Protein AF-A0A6N8RA89-F1 (afdb_monomer_lite)

Secondary structure (DSSP, 8-state):
--TT--TTTPPPPPPPTTTGGG-------HHHHHHHHHHHHHHHHHHHHHHHHHHHHHHSHHHHHHHHHHHHHHHHHHHHHHHHHHHHHHHH-HHHHHHHHHHHS-HHHHHHHHHHHHHHHTT-

pLDDT: mean 83.39, std 13.39, range [48.69, 96.38]

Radius of gyration: 38.23 Å; chains: 1; bounding box: 82×31×87 Å

Sequence (124 aa):
MSEFAWSWNEPQPAIDPDDFANFSRLPKTGLQRAIRYYREADKKAQEEQEAKEEALFAQSDTGKKLMASLEEAGQREKLIKNIISKRQEIKQDPVARAFAKLKALPVYLRAPLSRRLSFLHKKQ

Organism: Escherichia coli (NCBI:txid562)

Foldseek 3Di:
DDPPDDPVRPDDPDDDPVCPVVPPDPPCPPVNVVVVVVVVVVVVVVVVVVVVVVVVLCVDPNVVVVVVVVVVVVVVVVVVVVVVVVVVVCVVDPVSVVVVVLVPDDPVSNVVVVVVVVVVVVVD

Structure (mmCIF, N/CA/C/O backbone):
data_AF-A0A6N8RA89-F1
#
_entry.id   AF-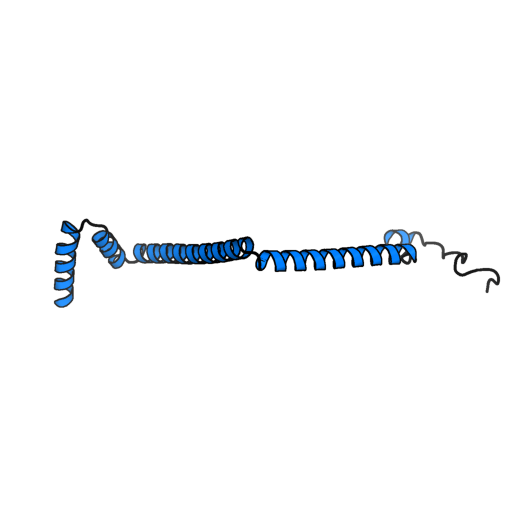A0A6N8RA89-F1
#
loop_
_atom_site.group_PDB
_atom_site.id
_atom_site.type_symbol
_atom_site.label_atom_id
_atom_site.label_alt_id
_atom_site.label_comp_id
_atom_site.label_asym_id
_atom_site.label_entity_id
_atom_site.label_seq_id
_atom_site.pdbx_PDB_ins_code
_atom_site.Cartn_x
_atom_site.Cartn_y
_atom_site.Cartn_z
_atom_site.occupancy
_atom_site.B_iso_or_equiv
_atom_site.auth_seq_id
_atom_site.auth_comp_id
_atom_site.auth_asym_id
_atom_site.auth_atom_id
_atom_site.pdbx_PDB_model_num
ATOM 1 N N . MET A 1 1 ? 54.368 18.108 -47.298 1.00 48.69 1 MET A N 1
ATOM 2 C CA . MET A 1 1 ? 53.031 17.482 -47.381 1.00 48.69 1 MET A CA 1
ATOM 3 C C . MET A 1 1 ? 53.228 16.137 -48.059 1.00 48.69 1 MET A C 1
ATOM 5 O O . MET A 1 1 ? 53.765 16.124 -49.154 1.00 48.69 1 MET A O 1
ATOM 9 N N . SER A 1 2 ? 52.960 15.027 -47.366 1.00 49.81 2 SER A N 1
ATOM 10 C CA . SER A 1 2 ? 53.238 13.671 -47.867 1.00 49.81 2 SER A CA 1
ATOM 11 C C . SER A 1 2 ? 52.167 13.252 -48.881 1.00 49.81 2 SER A C 1
ATOM 13 O O . SER A 1 2 ? 51.028 13.002 -48.499 1.00 49.81 2 SER A O 1
ATOM 15 N N . GLU A 1 3 ? 52.540 13.175 -50.160 1.00 61.25 3 GLU A N 1
ATOM 16 C CA . GLU A 1 3 ? 51.671 12.918 -51.328 1.00 61.25 3 GLU A CA 1
ATOM 17 C C . GLU A 1 3 ? 51.059 11.501 -51.409 1.00 61.25 3 GLU A C 1
ATOM 19 O O . GLU A 1 3 ? 50.350 11.197 -52.362 1.00 61.25 3 GLU A O 1
ATOM 24 N N . PHE A 1 4 ? 51.275 10.631 -50.414 1.00 58.34 4 PHE A N 1
ATOM 25 C CA . PHE A 1 4 ? 50.830 9.225 -50.448 1.00 58.34 4 PHE A CA 1
ATOM 26 C C . PHE A 1 4 ? 50.044 8.761 -49.211 1.00 58.34 4 PHE A C 1
ATOM 28 O O . PHE A 1 4 ? 49.843 7.562 -49.016 1.00 58.34 4 PHE A O 1
ATOM 35 N N . ALA A 1 5 ? 49.575 9.680 -48.364 1.00 58.59 5 ALA A N 1
ATOM 36 C CA . ALA A 1 5 ? 48.743 9.320 -47.217 1.00 58.59 5 ALA A CA 1
ATOM 37 C C . ALA A 1 5 ? 47.255 9.374 -47.599 1.00 58.59 5 ALA A C 1
ATOM 39 O O . ALA A 1 5 ? 46.696 10.439 -47.850 1.00 58.59 5 ALA A O 1
ATOM 40 N N . TRP A 1 6 ? 46.601 8.214 -47.656 1.00 62.28 6 TRP A N 1
ATOM 41 C CA . TRP A 1 6 ? 45.138 8.138 -47.675 1.00 62.28 6 TRP A CA 1
ATOM 42 C C . TRP A 1 6 ? 44.596 8.297 -46.255 1.00 62.28 6 TRP A C 1
ATOM 44 O O . TRP A 1 6 ? 45.264 7.913 -45.303 1.00 62.28 6 TRP A O 1
ATOM 54 N N . SER A 1 7 ? 43.373 8.811 -46.101 1.00 62.97 7 SER A N 1
ATOM 55 C CA . SER A 1 7 ? 42.771 9.111 -44.786 1.00 62.97 7 SER A CA 1
ATOM 56 C C . SER A 1 7 ? 42.688 7.916 -43.825 1.00 62.97 7 SER A C 1
ATOM 58 O O . SER A 1 7 ? 42.523 8.100 -42.623 1.00 62.97 7 SER A O 1
ATOM 60 N N . TRP A 1 8 ? 42.803 6.686 -44.334 1.00 64.19 8 TRP A N 1
ATOM 61 C CA . TRP A 1 8 ? 42.859 5.461 -43.533 1.00 64.19 8 TRP A CA 1
ATOM 62 C C . TRP A 1 8 ? 44.287 4.963 -43.240 1.00 64.19 8 TRP A C 1
ATOM 64 O O . TRP A 1 8 ? 44.442 4.090 -42.392 1.00 64.19 8 TRP A O 1
ATOM 74 N N . ASN A 1 9 ? 45.308 5.498 -43.919 1.00 70.38 9 ASN A N 1
ATOM 75 C CA . ASN A 1 9 ? 46.728 5.134 -43.795 1.00 70.38 9 ASN A CA 1
ATOM 76 C C . ASN A 1 9 ? 47.608 6.315 -43.335 1.00 70.38 9 ASN A C 1
ATOM 78 O O . ASN A 1 9 ? 48.833 6.270 -43.433 1.00 70.38 9 ASN A O 1
ATOM 82 N N . GLU A 1 10 ? 46.995 7.413 -42.896 1.00 73.12 10 GLU A N 1
ATOM 83 C CA . GLU A 1 10 ? 47.732 8.550 -42.360 1.00 73.12 10 GLU A CA 1
ATOM 84 C C . GLU A 1 10 ? 48.389 8.134 -41.032 1.00 73.12 10 GLU A C 1
ATOM 86 O O . GLU A 1 10 ? 47.693 7.610 -40.151 1.00 73.12 10 GLU A O 1
ATOM 91 N N . PRO A 1 11 ? 49.721 8.293 -40.883 1.00 66.50 11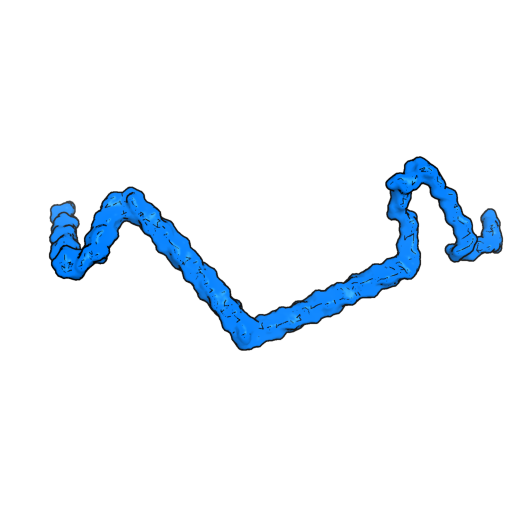 PRO A N 1
ATOM 92 C CA . PRO A 1 11 ? 50.412 7.891 -39.668 1.00 66.50 11 PRO A CA 1
ATOM 93 C C . PRO A 1 11 ? 49.834 8.668 -38.488 1.00 66.50 11 PRO A C 1
ATOM 95 O O . PRO A 1 11 ? 49.792 9.899 -38.498 1.00 66.50 11 PRO A O 1
ATOM 98 N N . GLN A 1 12 ? 49.360 7.942 -37.476 1.00 65.56 12 GLN A N 1
ATOM 99 C CA . GLN A 1 12 ? 48.824 8.583 -36.283 1.00 65.56 12 GLN A CA 1
ATOM 100 C C . GLN A 1 12 ? 49.947 9.296 -35.521 1.00 65.56 12 GLN A C 1
ATOM 102 O O . GLN A 1 12 ? 51.075 8.791 -35.493 1.00 65.56 12 GLN A O 1
ATOM 107 N N . PRO A 1 13 ? 49.659 10.458 -34.903 1.00 70.38 13 PRO A N 1
ATOM 108 C CA . PRO A 1 13 ? 50.629 11.124 -34.048 1.00 70.38 13 PRO A CA 1
ATOM 109 C C . PRO A 1 13 ? 51.063 10.169 -32.932 1.00 70.38 13 PRO A C 1
ATOM 111 O O . PRO A 1 13 ? 50.234 9.457 -32.358 1.00 70.38 13 PRO A O 1
ATOM 114 N N . ALA A 1 14 ? 52.369 10.133 -32.658 1.00 69.62 14 ALA A N 1
ATOM 115 C CA . ALA A 1 14 ? 52.916 9.341 -31.566 1.00 69.62 14 ALA A CA 1
ATOM 116 C C . ALA A 1 14 ? 52.257 9.767 -30.245 1.00 69.62 14 ALA A C 1
ATOM 118 O O . ALA A 1 14 ? 52.063 10.955 -29.998 1.00 69.62 14 ALA A O 1
ATOM 119 N N . ILE A 1 15 ? 51.869 8.788 -29.427 1.00 61.47 15 ILE A N 1
ATOM 120 C CA . ILE A 1 15 ? 51.265 9.046 -28.120 1.00 61.47 15 ILE A CA 1
ATOM 121 C C . ILE A 1 15 ? 52.378 9.495 -27.174 1.00 61.47 15 ILE A C 1
ATOM 123 O O . ILE A 1 15 ? 53.317 8.731 -26.942 1.00 61.47 15 ILE A O 1
ATOM 127 N N . ASP A 1 16 ? 52.260 10.702 -26.620 1.00 70.25 16 ASP A N 1
ATOM 128 C CA . ASP A 1 16 ? 53.178 11.171 -25.585 1.00 70.25 16 ASP A CA 1
ATOM 129 C C . ASP A 1 16 ? 53.003 10.332 -24.302 1.00 70.25 16 ASP A C 1
ATOM 131 O O . ASP A 1 16 ? 51.873 10.123 -23.843 1.00 70.25 16 ASP A O 1
ATOM 135 N N . PRO A 1 17 ? 54.097 9.819 -23.707 1.00 66.81 17 PRO A N 1
ATOM 136 C CA . PRO A 1 17 ? 54.027 8.916 -22.558 1.00 66.81 17 PRO A CA 1
ATOM 137 C C . PRO A 1 17 ? 53.457 9.583 -21.297 1.00 66.81 17 PRO A C 1
ATOM 139 O O . PRO A 1 17 ? 52.818 8.903 -20.494 1.00 66.81 17 PRO A O 1
ATOM 142 N N . ASP A 1 18 ? 53.615 10.901 -21.157 1.00 72.88 18 ASP A N 1
ATOM 143 C CA . ASP A 1 18 ? 53.063 11.685 -20.043 1.00 72.88 18 ASP A CA 1
ATOM 144 C C . ASP A 1 18 ? 51.535 11.853 -20.140 1.00 72.88 18 ASP A C 1
ATOM 146 O O . ASP A 1 18 ? 50.841 11.941 -19.125 1.00 72.88 18 ASP A O 1
ATOM 150 N N . ASP A 1 19 ? 50.989 11.809 -21.358 1.00 62.12 19 ASP A N 1
ATOM 151 C CA . ASP A 1 19 ? 49.553 11.902 -21.620 1.00 62.12 19 ASP A CA 1
ATOM 152 C C . ASP A 1 19 ? 48.857 10.535 -21.633 1.00 62.12 19 ASP A C 1
ATOM 154 O O . ASP A 1 19 ? 47.627 10.475 -21.666 1.00 62.12 19 ASP A O 1
ATOM 158 N N . PHE A 1 20 ? 49.600 9.424 -21.539 1.00 62.28 20 PHE A N 1
ATOM 159 C CA . PHE A 1 20 ? 49.058 8.058 -21.581 1.00 62.28 20 PHE A CA 1
ATOM 160 C C . PHE A 1 20 ? 48.012 7.799 -20.484 1.00 62.28 20 PHE A C 1
ATOM 162 O O . PHE A 1 20 ? 47.000 7.139 -20.722 1.00 62.28 20 PHE A O 1
ATOM 169 N N . ALA A 1 21 ? 48.208 8.373 -19.292 1.00 61.97 21 ALA A N 1
ATOM 170 C CA . ALA A 1 21 ? 47.263 8.267 -18.178 1.00 61.97 21 ALA A CA 1
ATOM 171 C C . ALA A 1 21 ? 45.949 9.039 -18.421 1.00 61.97 21 ALA A C 1
ATOM 173 O O . ALA A 1 21 ? 44.906 8.673 -17.881 1.00 61.97 21 ALA A O 1
ATOM 174 N N . ASN A 1 22 ? 45.990 10.078 -19.262 1.00 57.16 22 ASN A N 1
ATOM 175 C CA . ASN A 1 22 ? 44.856 10.937 -19.610 1.00 57.16 22 ASN A CA 1
ATOM 176 C C . ASN A 1 22 ? 44.315 10.671 -21.027 1.00 57.16 22 ASN A C 1
ATOM 178 O O . ASN A 1 22 ? 43.354 11.325 -21.454 1.00 57.16 22 ASN A O 1
ATOM 182 N N . PHE A 1 23 ? 44.891 9.700 -21.749 1.00 57.06 23 PHE A N 1
ATOM 183 C CA . PHE A 1 23 ? 44.597 9.383 -23.145 1.00 57.06 23 PHE A CA 1
ATOM 184 C C . PHE A 1 23 ? 43.228 8.707 -23.286 1.00 57.06 23 PHE A C 1
ATOM 186 O O . PHE A 1 23 ? 43.079 7.512 -23.520 1.00 57.06 23 PHE A O 1
ATOM 193 N N . SER A 1 24 ? 42.176 9.501 -23.135 1.00 57.59 24 SER A N 1
ATOM 194 C CA . SER A 1 24 ? 40.784 9.058 -23.194 1.00 57.59 24 SER A CA 1
ATOM 195 C C . SER A 1 24 ? 40.113 9.413 -24.517 1.00 57.59 24 SER A C 1
ATOM 197 O O . SER A 1 24 ? 38.895 9.543 -24.572 1.00 57.59 24 SER A O 1
ATOM 199 N N . ARG A 1 25 ? 40.861 9.609 -25.610 1.00 55.62 25 ARG A N 1
ATOM 200 C CA . ARG A 1 25 ? 40.260 9.955 -26.908 1.00 55.62 25 ARG A CA 1
ATOM 201 C C . ARG A 1 25 ? 41.007 9.346 -28.084 1.00 55.62 25 ARG A C 1
ATOM 203 O O . ARG A 1 25 ? 41.500 10.050 -28.955 1.00 55.62 25 ARG A O 1
ATOM 210 N N . LEU A 1 26 ? 40.936 8.022 -28.196 1.00 56.09 26 LEU A N 1
ATOM 211 C CA . LEU A 1 26 ? 40.798 7.461 -29.537 1.00 56.09 26 LEU A CA 1
ATOM 212 C C . LEU A 1 26 ? 39.452 7.961 -30.097 1.00 56.09 26 LEU A C 1
ATOM 214 O O . LEU A 1 26 ? 38.426 7.833 -29.415 1.00 56.09 26 LEU A O 1
ATOM 218 N N . PRO A 1 27 ? 39.403 8.566 -31.298 1.00 54.34 27 PRO A N 1
ATOM 219 C CA . PRO A 1 27 ? 38.130 8.889 -31.917 1.00 54.34 27 PRO A CA 1
ATOM 220 C C . PRO A 1 27 ? 37.360 7.577 -32.063 1.00 54.34 27 PRO A C 1
ATOM 222 O O . PRO A 1 27 ? 37.879 6.633 -32.652 1.00 54.34 27 PRO A O 1
ATOM 225 N N . LYS A 1 28 ? 36.138 7.504 -31.505 1.00 59.94 28 LYS A N 1
ATOM 226 C CA 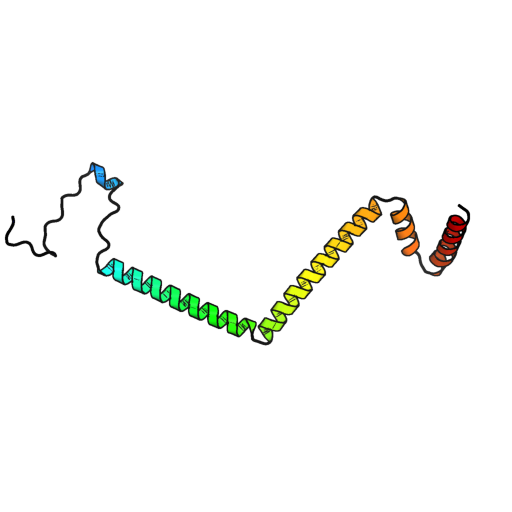. LYS A 1 28 ? 35.233 6.356 -31.690 1.00 59.94 28 LYS A CA 1
ATOM 227 C C . LYS A 1 28 ? 35.251 6.005 -33.168 1.00 59.94 28 LYS A C 1
ATOM 229 O O . LYS A 1 28 ? 34.734 6.795 -33.968 1.00 59.94 28 LYS A O 1
ATOM 234 N N . THR A 1 29 ? 35.882 4.883 -33.507 1.00 70.38 29 THR A N 1
ATOM 235 C CA . THR A 1 29 ? 35.971 4.391 -34.880 1.00 70.38 29 THR A CA 1
ATOM 236 C C . THR A 1 29 ? 34.558 4.372 -35.464 1.00 70.38 29 THR A C 1
ATOM 238 O O . THR A 1 29 ? 33.584 4.230 -34.714 1.00 70.38 29 THR A O 1
ATOM 241 N N . GLY A 1 30 ? 34.397 4.553 -36.780 1.00 76.12 30 GLY A N 1
ATOM 242 C CA . GLY A 1 30 ? 33.061 4.567 -37.404 1.00 76.12 30 GLY A CA 1
ATOM 243 C C . GLY A 1 30 ? 32.192 3.379 -36.954 1.00 76.12 30 GLY A C 1
ATOM 244 O O . GLY A 1 30 ? 31.013 3.544 -36.648 1.00 76.12 30 GLY A O 1
ATOM 245 N N . LEU A 1 31 ? 32.832 2.224 -36.751 1.00 79.88 31 LEU A N 1
ATOM 246 C CA . LEU A 1 31 ? 32.255 1.009 -36.183 1.00 79.88 31 LEU A CA 1
ATOM 247 C C . LEU A 1 31 ? 31.755 1.167 -34.733 1.00 79.88 31 LEU A C 1
ATOM 249 O O . LEU A 1 31 ? 30.624 0.796 -34.439 1.00 79.88 31 LEU A O 1
ATOM 253 N N . GLN A 1 32 ? 32.536 1.750 -33.819 1.00 76.62 32 GLN A N 1
ATOM 254 C CA . GLN A 1 32 ? 32.086 1.981 -32.438 1.00 76.62 32 GLN A CA 1
ATOM 255 C C . GLN A 1 32 ? 30.908 2.960 -32.358 1.00 76.62 32 GLN A C 1
ATOM 257 O O . GLN A 1 32 ? 30.029 2.803 -31.506 1.00 76.62 32 GLN A O 1
ATOM 262 N N . ARG A 1 33 ? 30.858 3.967 -33.242 1.00 78.69 33 ARG A N 1
ATOM 263 C CA . ARG A 1 33 ? 29.701 4.876 -33.330 1.00 78.69 33 ARG A CA 1
ATOM 264 C C . ARG A 1 33 ? 28.458 4.137 -33.814 1.00 78.69 33 ARG A C 1
ATOM 266 O O . ARG A 1 33 ? 27.402 4.320 -33.213 1.00 78.69 33 ARG A O 1
ATOM 273 N N . ALA A 1 34 ? 28.603 3.293 -34.835 1.00 85.19 34 ALA A N 1
ATOM 274 C CA . ALA A 1 34 ? 27.519 2.469 -35.353 1.00 85.19 34 ALA A CA 1
ATOM 275 C C . ALA A 1 34 ? 26.997 1.484 -34.293 1.00 85.19 34 ALA A C 1
ATOM 277 O O . ALA A 1 34 ? 25.801 1.459 -34.031 1.00 85.19 34 ALA A O 1
ATOM 278 N N . ILE A 1 35 ? 27.881 0.753 -33.602 1.00 86.75 35 ILE A N 1
ATOM 279 C CA . ILE A 1 35 ? 27.497 -0.182 -32.527 1.00 86.75 35 ILE A CA 1
ATOM 280 C C . ILE A 1 35 ? 26.718 0.535 -31.424 1.00 86.75 35 ILE A C 1
ATOM 282 O O . ILE A 1 35 ? 25.711 0.024 -30.937 1.00 86.75 35 ILE A O 1
ATOM 286 N N . ARG A 1 36 ? 27.163 1.730 -31.022 1.00 86.56 36 ARG A N 1
ATOM 287 C CA . ARG A 1 36 ? 26.443 2.525 -30.027 1.00 86.56 36 ARG A CA 1
ATOM 288 C C . ARG A 1 36 ? 25.057 2.932 -30.530 1.00 86.56 36 ARG A C 1
ATOM 290 O O . ARG A 1 36 ? 24.105 2.802 -29.775 1.00 86.56 36 ARG A O 1
ATOM 297 N N . TYR A 1 37 ? 24.949 3.394 -31.774 1.00 89.94 37 TYR A N 1
ATOM 298 C CA . TYR A 1 37 ? 23.670 3.795 -32.358 1.00 89.94 37 TYR A CA 1
ATOM 299 C C . TYR A 1 37 ? 22.662 2.640 -32.378 1.00 89.94 37 TYR A C 1
ATOM 301 O O . TYR A 1 37 ? 21.535 2.823 -31.934 1.00 89.94 37 TYR A O 1
ATOM 309 N N . TYR A 1 38 ? 23.080 1.442 -32.798 1.00 90.75 38 TYR A N 1
ATOM 310 C CA . TYR A 1 38 ? 22.208 0.264 -32.769 1.00 90.75 38 TYR A CA 1
ATOM 311 C C . TYR A 1 38 ? 21.773 -0.094 -31.348 1.00 90.75 38 TYR A C 1
ATOM 313 O O . TYR A 1 38 ? 20.591 -0.285 -31.105 1.00 90.75 38 TYR A O 1
ATOM 321 N N . ARG A 1 39 ? 22.693 -0.074 -30.375 1.00 91.94 39 ARG A N 1
ATOM 322 C CA . ARG A 1 39 ? 22.340 -0.319 -28.967 1.00 91.94 39 ARG A CA 1
ATOM 323 C C . ARG A 1 39 ? 21.363 0.714 -28.409 1.00 91.94 39 ARG A C 1
ATOM 325 O O . ARG A 1 39 ? 20.520 0.374 -27.590 1.00 91.94 39 ARG A O 1
ATOM 332 N N . GLU A 1 40 ? 21.505 1.978 -28.792 1.00 92.31 40 GLU A N 1
ATOM 333 C CA . GLU A 1 40 ? 20.580 3.042 -28.391 1.00 92.31 40 GLU A CA 1
ATOM 334 C C . GLU A 1 40 ? 19.211 2.882 -29.071 1.00 92.31 40 GLU A C 1
ATOM 336 O O . GLU A 1 40 ? 18.191 3.116 -28.429 1.00 92.31 40 GLU A O 1
ATOM 341 N N . ALA A 1 41 ? 19.175 2.453 -30.334 1.00 92.25 41 ALA A N 1
ATOM 342 C CA . ALA A 1 41 ? 17.939 2.165 -31.057 1.00 92.25 41 ALA A CA 1
ATOM 343 C C . ALA A 1 41 ? 17.198 0.951 -30.473 1.00 92.25 41 ALA A C 1
ATOM 345 O O . ALA A 1 41 ? 15.995 1.038 -30.243 1.00 92.25 41 ALA A O 1
ATOM 346 N N . ASP A 1 42 ? 17.913 -0.131 -30.158 1.00 92.94 42 ASP A N 1
ATOM 347 C CA . ASP A 1 42 ? 17.338 -1.333 -29.544 1.00 92.94 42 ASP A CA 1
ATOM 348 C C . ASP A 1 42 ? 16.747 -1.025 -28.167 1.00 92.94 42 ASP A C 1
ATOM 350 O O . ASP A 1 42 ? 15.634 -1.445 -27.864 1.00 92.94 42 ASP A O 1
ATOM 354 N N . LYS A 1 43 ? 17.453 -0.228 -27.354 1.00 94.81 43 LYS A N 1
ATOM 355 C CA . LYS A 1 43 ? 16.933 0.233 -26.059 1.00 94.81 43 LYS A CA 1
ATOM 356 C C . LYS A 1 43 ? 15.646 1.032 -26.210 1.00 94.81 43 LYS A C 1
ATOM 358 O O . LYS A 1 43 ? 14.680 0.750 -25.517 1.00 94.81 43 LYS A O 1
ATOM 363 N N . LYS A 1 44 ? 15.608 1.986 -27.143 1.00 92.44 44 LYS A N 1
ATOM 364 C CA . LYS A 1 44 ? 14.389 2.762 -27.406 1.00 92.44 44 LYS A CA 1
ATOM 365 C C . LYS A 1 44 ? 13.237 1.878 -27.874 1.00 92.44 44 LYS A C 1
ATOM 367 O O . LYS A 1 44 ? 12.110 2.068 -27.437 1.00 92.44 44 LYS A O 1
ATOM 372 N N . ALA A 1 45 ? 13.513 0.899 -28.733 1.00 92.69 45 ALA A N 1
ATOM 373 C CA . ALA A 1 45 ? 12.496 -0.038 -29.194 1.00 92.69 45 ALA A CA 1
ATOM 374 C C . ALA A 1 45 ? 11.950 -0.908 -28.048 1.00 92.69 45 ALA A C 1
ATOM 376 O O . ALA A 1 45 ? 10.750 -1.169 -28.014 1.00 92.69 45 ALA A O 1
ATOM 377 N N . GLN A 1 46 ? 12.805 -1.320 -27.106 1.00 92.88 46 GLN A N 1
ATOM 378 C CA . GLN A 1 46 ? 12.394 -2.035 -25.893 1.00 92.88 46 GLN A CA 1
ATOM 379 C C . GLN A 1 46 ? 11.538 -1.154 -24.981 1.00 92.88 46 GLN A C 1
ATOM 381 O O . GLN A 1 46 ? 10.435 -1.556 -24.632 1.00 92.88 46 GLN A O 1
ATOM 386 N N . GLU A 1 47 ? 11.978 0.069 -24.682 1.00 93.25 47 GLU A N 1
ATOM 387 C CA . GLU A 1 47 ? 11.217 1.026 -23.863 1.00 93.25 47 GLU A CA 1
ATOM 388 C C . GLU A 1 47 ? 9.827 1.310 -24.463 1.00 93.25 47 GLU A C 1
ATOM 390 O O . GLU A 1 47 ? 8.825 1.364 -23.752 1.00 93.25 47 GLU A O 1
ATOM 395 N N . GLU A 1 48 ? 9.728 1.444 -25.790 1.00 92.06 48 GLU A N 1
ATOM 396 C CA . GLU A 1 48 ? 8.443 1.616 -26.472 1.00 92.06 48 GLU A CA 1
ATOM 397 C C . GLU A 1 48 ? 7.546 0.371 -26.409 1.00 92.06 48 GLU A C 1
ATOM 399 O O . GLU A 1 48 ? 6.320 0.505 -26.411 1.00 92.06 48 GLU A O 1
ATOM 404 N N . GLN A 1 49 ? 8.123 -0.833 -26.415 1.00 92.19 49 GLN A N 1
ATOM 405 C CA . GLN A 1 49 ? 7.371 -2.081 -26.266 1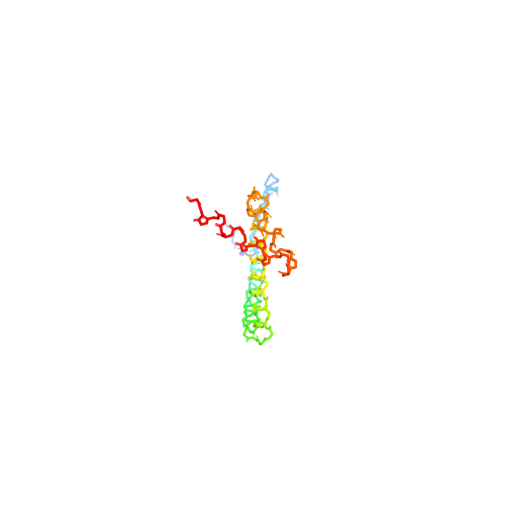.00 92.19 49 GLN A CA 1
ATOM 406 C C . GLN A 1 49 ? 6.866 -2.238 -24.834 1.00 92.19 49 GLN A C 1
ATOM 408 O O . GLN A 1 49 ? 5.672 -2.455 -24.647 1.00 92.19 49 GLN A O 1
ATOM 413 N N . GLU A 1 50 ? 7.730 -2.022 -23.845 1.00 92.31 50 GLU A N 1
ATOM 414 C CA . GLU A 1 50 ? 7.375 -2.043 -22.426 1.00 92.31 50 GLU A CA 1
ATOM 415 C C . GLU A 1 50 ? 6.259 -1.034 -22.128 1.00 92.31 50 GLU A C 1
ATOM 417 O O . GLU A 1 50 ? 5.238 -1.398 -21.553 1.00 92.31 50 GLU A O 1
ATOM 422 N N . ALA A 1 51 ? 6.360 0.201 -22.632 1.00 91.06 51 ALA A N 1
ATOM 423 C CA . ALA A 1 51 ? 5.310 1.207 -22.456 1.00 91.06 51 ALA A CA 1
ATOM 424 C C . ALA A 1 51 ? 3.961 0.786 -23.074 1.00 91.06 51 ALA A C 1
ATOM 426 O O . ALA A 1 51 ? 2.892 1.084 -22.532 1.00 91.06 51 ALA A O 1
ATOM 427 N N . LYS A 1 52 ? 3.981 0.082 -24.215 1.00 91.25 52 LYS A N 1
ATOM 428 C CA . LYS A 1 52 ? 2.761 -0.462 -24.836 1.00 91.25 52 LYS A CA 1
ATOM 429 C C . LYS A 1 52 ? 2.185 -1.603 -24.007 1.00 91.25 52 LYS A C 1
ATOM 431 O O . LYS A 1 52 ? 0.972 -1.652 -23.816 1.00 91.25 52 LYS A O 1
ATOM 436 N N . GLU A 1 53 ? 3.028 -2.498 -23.508 1.00 90.62 53 GLU A N 1
ATOM 437 C CA . GLU A 1 53 ? 2.618 -3.611 -22.651 1.00 90.62 53 GLU A CA 1
ATOM 438 C C . GLU A 1 53 ? 2.041 -3.121 -21.320 1.00 90.62 53 GLU A C 1
ATOM 440 O O . GLU A 1 53 ? 0.981 -3.589 -20.909 1.00 90.62 53 GLU A O 1
ATOM 445 N N . GLU A 1 54 ? 2.654 -2.116 -20.694 1.00 88.56 54 GLU A N 1
ATOM 446 C CA . GLU A 1 54 ? 2.137 -1.467 -19.487 1.00 88.56 54 GLU A CA 1
ATOM 447 C C . GLU A 1 54 ? 0.776 -0.812 -19.734 1.00 88.56 54 GLU A C 1
ATOM 449 O O . GLU A 1 54 ? -0.148 -0.977 -18.934 1.00 88.56 54 GLU A O 1
ATOM 454 N N . ALA A 1 55 ? 0.610 -0.112 -20.861 1.00 90.00 55 ALA A N 1
ATOM 455 C CA . ALA A 1 55 ? -0.668 0.489 -21.231 1.00 90.00 55 ALA A CA 1
ATOM 456 C C . ALA A 1 55 ? -1.756 -0.574 -21.468 1.00 90.00 55 ALA A C 1
ATOM 458 O O . ALA A 1 55 ? -2.891 -0.410 -21.011 1.00 90.00 55 ALA A O 1
ATOM 459 N N . LEU A 1 56 ? -1.419 -1.682 -22.137 1.00 91.06 56 LEU A N 1
ATOM 460 C CA . LEU A 1 56 ? -2.330 -2.811 -22.343 1.00 91.06 56 LEU A CA 1
ATOM 461 C C . LEU A 1 56 ? -2.687 -3.486 -21.015 1.00 91.06 56 LEU A C 1
ATOM 463 O O . LEU A 1 56 ? -3.856 -3.785 -20.764 1.00 91.06 56 LEU A O 1
ATOM 467 N N . PHE A 1 57 ? -1.708 -3.675 -20.131 1.00 91.06 57 PHE A N 1
ATOM 468 C CA . PHE A 1 57 ? -1.924 -4.240 -18.808 1.00 91.06 57 PHE A CA 1
ATOM 469 C C . PHE A 1 57 ? -2.815 -3.338 -17.954 1.00 91.06 57 PHE A C 1
ATOM 471 O O . PHE A 1 57 ? -3.785 -3.821 -17.378 1.00 91.06 57 PHE A O 1
ATOM 478 N N . ALA A 1 58 ? -2.570 -2.028 -17.928 1.00 88.31 58 ALA A N 1
ATOM 479 C CA . ALA A 1 58 ? -3.412 -1.071 -17.213 1.00 88.31 58 ALA A CA 1
ATOM 480 C C . ALA A 1 58 ? -4.865 -1.066 -17.724 1.00 88.31 58 ALA A C 1
ATOM 482 O O . ALA A 1 58 ? -5.799 -0.856 -16.950 1.00 88.31 58 ALA A O 1
ATOM 483 N N . GLN A 1 59 ? -5.073 -1.329 -19.018 1.00 90.44 59 GLN A N 1
ATOM 484 C CA . GLN A 1 59 ? -6.407 -1.448 -19.612 1.00 90.44 59 GLN A CA 1
ATOM 485 C C . GLN A 1 59 ? -7.062 -2.817 -19.385 1.00 90.44 59 GLN A C 1
ATOM 487 O O . GLN A 1 59 ? -8.297 -2.900 -19.415 1.00 90.44 59 GLN A O 1
ATOM 492 N N . SER A 1 60 ? -6.270 -3.863 -19.140 1.00 94.50 60 SER A N 1
ATOM 493 C CA . SER A 1 60 ? -6.756 -5.214 -18.863 1.00 94.50 60 SER A CA 1
ATOM 494 C C . SER A 1 60 ? -7.586 -5.275 -17.575 1.00 94.50 60 SER A C 1
ATOM 496 O O . SER A 1 60 ? -7.395 -4.496 -16.637 1.00 94.50 60 SER A O 1
ATOM 498 N N . ASP A 1 61 ? -8.505 -6.237 -17.500 1.00 93.38 61 ASP A N 1
ATOM 499 C CA . ASP A 1 61 ? -9.367 -6.404 -16.324 1.00 93.38 61 ASP A CA 1
ATOM 500 C C . ASP A 1 61 ? -8.573 -6.740 -15.056 1.00 93.38 61 ASP A C 1
ATOM 502 O O . ASP A 1 61 ? -8.953 -6.342 -13.954 1.00 93.38 61 ASP A O 1
ATOM 506 N N . THR A 1 62 ? -7.464 -7.469 -15.193 1.00 93.31 62 THR A N 1
ATOM 507 C CA . THR A 1 62 ? -6.571 -7.804 -14.078 1.00 93.31 62 THR A CA 1
ATOM 508 C C . THR A 1 62 ? -5.794 -6.580 -13.608 1.00 93.31 62 THR A C 1
ATOM 510 O O . THR A 1 62 ? -5.755 -6.329 -12.404 1.00 93.31 62 THR A O 1
ATOM 513 N N . GLY A 1 63 ? -5.251 -5.777 -14.528 1.00 91.44 63 GLY A N 1
ATOM 514 C CA . GLY A 1 63 ? -4.560 -4.532 -14.188 1.00 91.44 63 GLY A CA 1
ATOM 515 C C . GLY A 1 63 ? -5.480 -3.523 -13.503 1.00 91.44 63 GLY A C 1
ATOM 516 O O . GLY A 1 63 ? -5.125 -2.986 -12.455 1.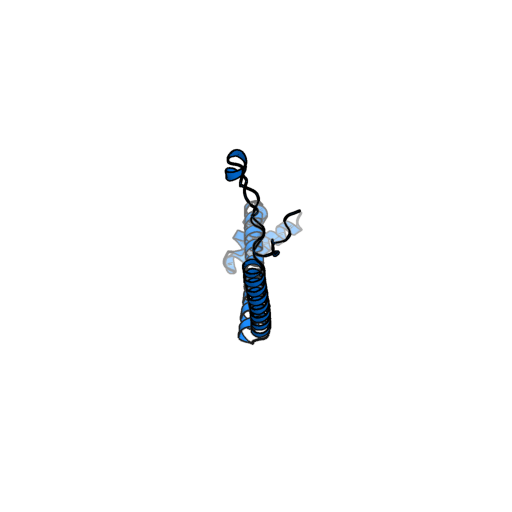00 91.44 63 GLY A O 1
ATOM 517 N N . LYS A 1 64 ? -6.713 -3.350 -13.996 1.00 93.00 64 LYS A N 1
ATOM 518 C CA . LYS A 1 64 ? -7.729 -2.506 -13.341 1.00 93.00 64 LYS A CA 1
ATOM 519 C C . LYS A 1 64 ? -8.056 -2.973 -11.924 1.00 93.00 64 LYS A C 1
ATOM 521 O O . LYS A 1 64 ? -8.114 -2.155 -11.009 1.00 93.00 64 LYS A O 1
ATOM 526 N N . LYS A 1 65 ? -8.243 -4.283 -11.720 1.00 95.38 65 LYS A N 1
ATOM 527 C CA . LYS A 1 65 ? -8.493 -4.858 -10.385 1.00 95.38 65 LYS A CA 1
ATOM 528 C C . LYS A 1 65 ? -7.317 -4.6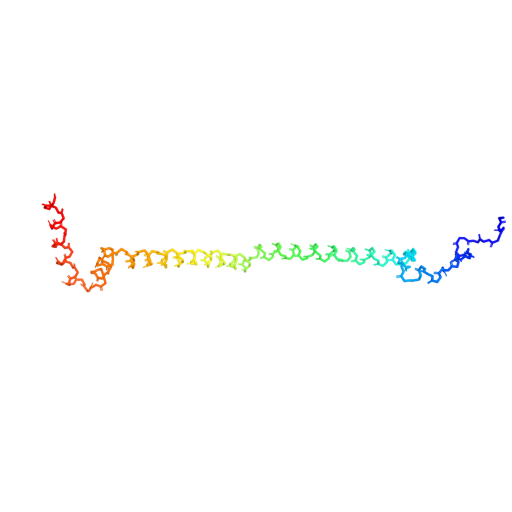37 -9.436 1.00 95.38 65 LYS A C 1
ATOM 530 O O . LYS A 1 65 ? -7.537 -4.320 -8.270 1.00 95.38 65 LYS A O 1
ATOM 535 N N . LEU A 1 66 ? -6.085 -4.782 -9.923 1.00 95.25 66 LEU A N 1
ATOM 536 C CA . LEU A 1 66 ? -4.883 -4.536 -9.126 1.00 95.25 66 LEU A CA 1
ATOM 537 C C . LEU A 1 66 ? -4.758 -3.064 -8.731 1.00 95.25 66 LEU A C 1
ATOM 539 O O . LEU A 1 66 ? -4.545 -2.781 -7.554 1.00 95.25 66 LEU A O 1
ATOM 543 N N . MET A 1 67 ? -4.963 -2.139 -9.671 1.00 92.88 67 MET A N 1
ATOM 544 C CA . MET A 1 67 ? -4.940 -0.700 -9.386 1.00 92.88 67 MET A CA 1
ATOM 545 C C . MET A 1 67 ? -6.016 -0.308 -8.367 1.00 92.88 67 MET A C 1
ATOM 547 O O . MET A 1 67 ? -5.704 0.340 -7.371 1.00 92.88 67 MET A O 1
ATOM 551 N N . ALA A 1 68 ? -7.253 -0.783 -8.541 1.00 94.50 68 ALA A N 1
ATOM 552 C CA . ALA A 1 68 ? -8.334 -0.540 -7.585 1.00 94.50 68 ALA A CA 1
ATOM 553 C C . ALA A 1 68 ? -8.012 -1.104 -6.189 1.00 94.50 68 ALA A C 1
ATOM 555 O O . ALA A 1 68 ? -8.203 -0.429 -5.178 1.00 94.50 68 ALA A O 1
ATOM 556 N N . SER A 1 69 ? -7.454 -2.318 -6.114 1.00 94.94 69 SER A N 1
ATOM 557 C CA . SER A 1 69 ? -7.021 -2.905 -4.842 1.00 94.94 69 SER A CA 1
ATOM 558 C C . SER A 1 69 ? -5.910 -2.092 -4.172 1.00 94.94 69 SER A C 1
ATOM 560 O O . SER A 1 69 ? -5.862 -2.026 -2.942 1.00 94.94 69 SER A O 1
ATOM 562 N N . LEU A 1 70 ? -5.005 -1.501 -4.953 1.00 95.62 70 LEU A N 1
ATOM 563 C CA . LEU A 1 70 ? -3.917 -0.668 -4.445 1.00 95.62 70 LEU A CA 1
ATOM 564 C C . LEU A 1 70 ? -4.469 0.647 -3.877 1.00 95.62 70 LEU A C 1
ATOM 566 O O . LEU A 1 70 ? -4.105 1.044 -2.769 1.00 95.62 70 LEU A O 1
ATOM 570 N N . GLU A 1 71 ? -5.415 1.277 -4.574 1.00 95.31 71 GLU A N 1
ATOM 571 C CA . GLU A 1 71 ? -6.125 2.457 -4.075 1.00 95.31 71 GLU A CA 1
ATOM 572 C C . GLU A 1 71 ? -6.886 2.163 -2.777 1.00 95.31 71 GLU A C 1
ATOM 574 O O . GLU A 1 71 ? -6.756 2.907 -1.800 1.00 95.31 71 GLU A O 1
ATOM 579 N N . GLU A 1 72 ? -7.632 1.056 -2.726 1.00 95.56 72 GLU A N 1
ATOM 580 C CA . GLU A 1 72 ? -8.329 0.618 -1.515 1.00 95.56 72 GLU A CA 1
ATOM 581 C C . GLU A 1 72 ? -7.363 0.387 -0.350 1.00 95.56 72 GLU A C 1
ATOM 583 O O . GLU A 1 72 ? -7.634 0.818 0.775 1.00 95.56 72 GLU A O 1
ATOM 588 N N . ALA A 1 73 ? -6.229 -0.272 -0.597 1.00 95.94 73 ALA A N 1
ATOM 589 C CA . ALA A 1 73 ? -5.204 -0.484 0.418 1.00 95.94 73 ALA A CA 1
ATOM 590 C C . ALA A 1 73 ? -4.662 0.856 0.942 1.00 95.94 73 ALA A C 1
ATOM 592 O O . ALA A 1 73 ? -4.628 1.073 2.156 1.00 95.94 73 ALA A O 1
ATOM 593 N N . GLY A 1 74 ? -4.357 1.802 0.049 1.00 94.88 74 GLY A N 1
ATOM 594 C CA . GLY A 1 74 ? -3.914 3.146 0.423 1.00 94.88 74 GLY A CA 1
ATOM 595 C C . GLY A 1 74 ? -4.956 3.918 1.244 1.00 94.88 74 GLY A C 1
ATOM 596 O O . GLY A 1 74 ? -4.613 4.615 2.204 1.00 94.88 74 GLY A O 1
ATOM 597 N N . GLN A 1 75 ? -6.246 3.777 0.929 1.00 95.06 75 GLN A N 1
ATOM 598 C CA . GLN A 1 75 ? -7.324 4.352 1.738 1.00 95.06 75 GLN A CA 1
ATOM 599 C C . GLN A 1 75 ? -7.401 3.699 3.123 1.00 95.06 75 GLN A C 1
ATOM 601 O O . GLN A 1 75 ? -7.482 4.406 4.132 1.00 95.06 75 GLN A O 1
ATOM 606 N N . ARG A 1 76 ? -7.321 2.366 3.199 1.00 94.56 76 ARG A N 1
ATOM 607 C CA . ARG A 1 76 ? -7.320 1.623 4.470 1.00 94.56 76 ARG A CA 1
ATOM 608 C C . ARG A 1 76 ? -6.155 2.045 5.360 1.00 94.56 76 ARG A C 1
ATOM 610 O O . ARG A 1 76 ? -6.362 2.288 6.546 1.00 94.56 76 ARG A O 1
ATOM 617 N N . GLU A 1 77 ? -4.962 2.217 4.804 1.00 96.31 77 GLU A N 1
ATOM 618 C CA . GLU A 1 77 ? -3.804 2.709 5.554 1.00 96.31 77 GLU A CA 1
ATOM 619 C C . GLU A 1 77 ? -4.023 4.111 6.129 1.00 96.31 77 GLU A C 1
ATOM 621 O O . GLU A 1 77 ? -3.720 4.354 7.300 1.00 96.31 77 GLU A O 1
ATOM 626 N N . LYS A 1 78 ? -4.587 5.037 5.341 1.00 95.94 78 LYS A N 1
ATOM 627 C CA . LYS A 1 78 ? -4.941 6.383 5.823 1.00 95.94 78 LYS A CA 1
ATOM 628 C C . LYS A 1 78 ? -5.943 6.311 6.975 1.00 95.94 78 LYS A C 1
ATOM 630 O O . LYS A 1 78 ? -5.764 6.985 7.989 1.00 95.94 78 LYS A O 1
ATOM 635 N N . LEU A 1 79 ? -6.968 5.465 6.858 1.00 95.88 79 LEU A N 1
ATOM 636 C CA . LEU A 1 79 ? -7.951 5.253 7.923 1.00 95.88 79 LEU A CA 1
ATOM 637 C C . LEU A 1 79 ? -7.301 4.688 9.190 1.00 95.88 79 LEU A C 1
ATOM 639 O O . LEU A 1 79 ? -7.574 5.181 10.283 1.00 95.88 79 LEU A O 1
ATOM 643 N N . ILE A 1 80 ? -6.409 3.705 9.060 1.00 96.19 80 ILE A N 1
ATOM 644 C CA . ILE A 1 80 ? -5.676 3.126 10.192 1.00 96.19 80 ILE A CA 1
ATOM 645 C C . ILE A 1 80 ? -4.825 4.195 10.882 1.00 96.19 80 ILE A C 1
ATOM 647 O O . ILE A 1 80 ? -4.903 4.331 12.103 1.00 96.19 80 ILE A O 1
ATOM 651 N N . LYS A 1 81 ? -4.071 4.999 10.122 1.00 96.38 81 LYS A N 1
ATOM 652 C CA . LYS A 1 81 ? -3.276 6.113 10.666 1.00 96.38 81 LYS A CA 1
ATOM 653 C C . LYS A 1 81 ? -4.154 7.103 11.436 1.00 96.38 81 LYS A C 1
ATOM 655 O O . LYS A 1 81 ? -3.829 7.430 12.575 1.00 96.38 81 LYS A O 1
ATOM 660 N N . ASN A 1 82 ? -5.306 7.479 10.879 1.00 95.44 82 ASN A N 1
ATOM 661 C CA . ASN A 1 82 ? -6.275 8.360 11.539 1.00 95.44 82 ASN A CA 1
ATOM 662 C C . ASN A 1 82 ? -6.877 7.746 12.815 1.00 95.44 82 ASN A C 1
ATOM 664 O O . ASN A 1 82 ? -7.154 8.447 13.785 1.00 95.44 82 ASN A O 1
ATOM 668 N N . ILE A 1 83 ? -7.116 6.433 12.837 1.00 94.19 83 ILE A N 1
ATOM 669 C CA . ILE A 1 83 ? -7.599 5.741 14.038 1.00 94.19 83 ILE A CA 1
ATOM 670 C C . ILE A 1 83 ? -6.508 5.726 15.112 1.00 94.19 83 ILE A C 1
ATOM 672 O O . ILE A 1 83 ? -6.805 5.937 16.288 1.00 94.19 83 ILE A O 1
ATOM 676 N N . ILE A 1 84 ? -5.254 5.477 14.731 1.00 93.94 84 ILE A N 1
ATOM 677 C CA . ILE A 1 84 ? -4.118 5.463 15.657 1.00 93.94 84 ILE A CA 1
ATOM 678 C C . ILE A 1 84 ? -3.899 6.855 16.255 1.00 93.94 84 ILE A C 1
ATOM 680 O O . ILE A 1 84 ? -3.783 6.951 17.478 1.00 93.94 84 ILE A O 1
ATOM 684 N N . SER A 1 85 ? -3.912 7.916 15.442 1.00 92.50 85 SER A N 1
ATOM 685 C CA . SER A 1 85 ? -3.760 9.292 15.931 1.00 92.50 85 SER A CA 1
ATOM 686 C C . SER A 1 85 ? -4.880 9.671 16.901 1.00 92.50 85 SER A C 1
ATOM 688 O O . SER A 1 85 ? -4.599 10.037 18.039 1.00 92.50 85 SER A O 1
ATOM 690 N N . LYS A 1 86 ? -6.149 9.430 16.542 1.00 88.69 86 LYS A N 1
ATOM 691 C CA . LYS A 1 86 ? -7.293 9.657 17.447 1.00 88.69 86 LYS A CA 1
ATOM 692 C C . LYS A 1 86 ? -7.174 8.873 18.751 1.00 88.69 86 LYS A C 1
ATOM 694 O O . LYS A 1 86 ? -7.515 9.369 19.820 1.00 88.69 86 LYS A O 1
ATOM 699 N N . ARG A 1 87 ? -6.685 7.630 18.702 1.00 85.75 87 ARG A N 1
ATOM 700 C CA . ARG A 1 87 ? -6.440 6.837 19.918 1.00 85.75 87 ARG A CA 1
ATOM 701 C C . ARG A 1 87 ? -5.337 7.441 20.785 1.00 85.75 87 ARG A C 1
ATOM 703 O O . ARG A 1 87 ? -5.416 7.311 22.003 1.00 85.75 87 ARG A O 1
ATOM 710 N N . GLN A 1 88 ? -4.314 8.053 20.194 1.00 87.56 88 GLN A N 1
ATOM 711 C CA . GLN A 1 88 ? -3.273 8.763 20.938 1.00 87.56 88 GLN A CA 1
ATOM 712 C C . GLN A 1 88 ? -3.820 10.048 21.570 1.00 87.56 88 GLN A C 1
ATOM 714 O O . GLN A 1 88 ? -3.596 10.255 22.759 1.00 87.56 88 GLN A O 1
ATOM 719 N N . GLU A 1 89 ? -4.618 10.832 20.844 1.00 86.12 89 GLU A N 1
ATOM 720 C CA . GLU A 1 89 ? -5.311 12.017 21.376 1.00 86.12 89 GLU A CA 1
ATOM 721 C C . GLU A 1 89 ? -6.210 11.652 22.570 1.00 86.12 89 GLU A C 1
ATOM 723 O O . GLU A 1 89 ? -6.093 12.230 23.649 1.00 86.12 89 GLU A O 1
ATOM 728 N N . ILE A 1 90 ? -7.030 10.602 22.433 1.00 84.31 90 ILE A N 1
ATOM 729 C CA . ILE A 1 90 ? -7.890 10.092 23.517 1.00 84.31 90 ILE A CA 1
ATOM 730 C C . ILE A 1 90 ? -7.070 9.619 24.727 1.00 84.31 90 ILE A C 1
ATOM 732 O O . ILE A 1 90 ? -7.558 9.665 25.852 1.00 84.31 90 ILE A O 1
ATOM 736 N N . LYS A 1 91 ? -5.841 9.121 24.535 1.00 80.06 91 LYS A N 1
ATOM 737 C CA . LYS A 1 91 ? -4.973 8.743 25.664 1.00 80.06 91 LYS A CA 1
ATOM 738 C C . LYS A 1 91 ? -4.479 9.963 26.440 1.00 80.06 91 LYS A C 1
ATOM 740 O O . LYS A 1 91 ? -4.266 9.826 27.645 1.00 80.06 91 LYS A O 1
ATOM 745 N N . GLN A 1 92 ? -4.271 11.088 25.759 1.00 82.38 92 GLN A N 1
ATOM 746 C CA . GLN A 1 92 ? -3.769 12.326 26.352 1.00 82.38 92 GLN A CA 1
ATOM 747 C C . GLN A 1 92 ? -4.874 13.102 27.076 1.00 82.38 92 GLN A C 1
ATOM 749 O O . GLN A 1 92 ? -4.627 13.605 28.168 1.00 82.38 92 GLN A O 1
ATOM 754 N N . ASP A 1 93 ? -6.095 13.142 26.532 1.00 87.75 93 ASP A N 1
ATOM 755 C CA . ASP A 1 93 ? -7.228 13.796 27.194 1.00 87.75 93 ASP A CA 1
ATOM 756 C C . ASP A 1 93 ? -7.864 12.885 28.273 1.00 87.75 93 ASP A C 1
ATOM 758 O O . ASP A 1 93 ? -8.444 11.836 27.955 1.00 87.75 93 ASP A O 1
ATOM 762 N N . PRO A 1 94 ? -7.808 13.264 29.567 1.00 86.62 94 PRO A N 1
ATOM 763 C CA . PRO A 1 94 ? -8.384 12.471 30.649 1.00 86.62 94 PRO A CA 1
ATOM 764 C C . PRO A 1 94 ? -9.905 12.292 30.526 1.00 86.62 94 PRO A C 1
ATOM 766 O O . PRO A 1 94 ? -10.424 11.231 30.896 1.00 86.62 94 PRO A O 1
ATOM 769 N N . VAL A 1 95 ? -10.623 13.284 29.988 1.00 86.69 95 VAL A N 1
ATOM 770 C CA . VAL A 1 95 ? -12.083 13.246 29.835 1.00 86.69 95 VAL A CA 1
ATOM 771 C C . VAL A 1 95 ? -12.460 12.313 28.689 1.00 86.69 95 VAL A C 1
ATOM 773 O O . VAL A 1 95 ? -13.233 11.370 28.898 1.00 86.69 95 VAL A O 1
ATOM 776 N N . ALA A 1 96 ? -11.862 12.487 27.505 1.00 85.62 96 ALA A N 1
ATOM 777 C CA . ALA A 1 96 ? -12.070 11.577 26.378 1.00 85.62 96 ALA A CA 1
ATOM 778 C C . ALA A 1 96 ? -11.730 10.123 26.741 1.00 85.62 96 ALA A C 1
ATOM 780 O O . ALA A 1 96 ? -12.464 9.199 26.373 1.00 85.62 96 ALA A O 1
ATOM 781 N N . ARG A 1 97 ? -10.674 9.899 27.533 1.00 87.44 97 ARG A N 1
ATOM 782 C CA . ARG A 1 97 ? -10.306 8.568 28.037 1.00 87.44 97 ARG A CA 1
ATOM 783 C C . ARG A 1 97 ? -11.391 7.948 28.917 1.00 87.44 97 ARG A C 1
ATOM 785 O O . ARG A 1 97 ? -11.670 6.751 28.793 1.00 87.44 97 ARG A O 1
ATOM 792 N N . ALA A 1 98 ? -12.003 8.728 29.808 1.00 89.00 98 ALA A N 1
ATOM 793 C CA . ALA A 1 98 ? -13.098 8.264 30.659 1.00 89.00 98 ALA A CA 1
ATOM 794 C C . ALA A 1 98 ? -14.351 7.922 29.833 1.00 89.00 98 ALA A C 1
ATOM 796 O O . ALA A 1 98 ? -14.957 6.866 30.036 1.00 89.00 98 ALA A O 1
ATOM 797 N N . PHE A 1 99 ? -14.689 8.749 28.839 1.00 87.81 99 PHE A N 1
ATOM 798 C CA . PHE A 1 99 ? -15.788 8.467 27.913 1.00 87.81 99 PHE A CA 1
ATOM 799 C C . PHE A 1 99 ? -15.529 7.232 27.045 1.00 87.81 99 PHE A C 1
ATOM 801 O O . PHE A 1 99 ? -16.441 6.428 26.851 1.00 87.81 99 PHE A O 1
ATOM 808 N N . ALA A 1 100 ? -14.300 7.021 26.569 1.00 89.69 100 ALA A N 1
ATOM 809 C CA . ALA A 1 100 ? -13.935 5.818 25.825 1.00 89.69 100 ALA A CA 1
ATOM 810 C C . ALA A 1 100 ? -14.127 4.545 26.671 1.00 89.69 100 ALA A C 1
ATOM 812 O O . ALA A 1 100 ? -14.720 3.575 26.197 1.00 89.69 100 ALA A O 1
ATOM 813 N N . LYS A 1 101 ? -13.718 4.571 27.949 1.00 90.50 101 LYS A N 1
ATOM 814 C CA . LYS A 1 101 ? -13.970 3.472 28.901 1.00 90.50 101 LYS A CA 1
ATOM 815 C C . LYS A 1 101 ? -15.463 3.228 29.115 1.00 90.50 101 LYS A C 1
ATOM 817 O O . LYS A 1 101 ? -15.901 2.085 29.055 1.00 90.50 101 LYS A O 1
ATOM 822 N N . LEU A 1 102 ? -16.254 4.287 29.303 1.00 91.69 102 LEU A N 1
ATOM 823 C CA . LEU A 1 102 ? -17.711 4.184 29.427 1.00 91.69 102 LEU A CA 1
ATOM 824 C C . LEU A 1 102 ? -18.338 3.539 28.182 1.00 91.69 102 LEU A C 1
ATOM 826 O O . LEU A 1 102 ? -19.234 2.706 28.299 1.00 91.69 102 LEU A O 1
ATOM 830 N N . LYS A 1 103 ? -17.882 3.915 26.981 1.00 90.00 103 LYS A N 1
ATOM 831 C CA . LYS A 1 103 ? -18.410 3.384 25.717 1.00 90.00 103 LYS A CA 1
ATOM 832 C C . LYS A 1 103 ? -18.073 1.910 25.492 1.00 90.00 103 LYS A C 1
ATOM 834 O O . LYS A 1 103 ? -18.864 1.246 24.823 1.00 90.00 103 LYS A O 1
ATOM 839 N N . ALA A 1 104 ? -16.967 1.431 26.065 1.00 93.69 104 ALA A N 1
ATOM 840 C CA . ALA A 1 104 ? -16.547 0.031 26.044 1.00 93.69 104 ALA A CA 1
ATOM 841 C C . ALA A 1 104 ? -17.348 -0.871 27.003 1.00 93.69 104 ALA A C 1
ATOM 843 O O . ALA A 1 104 ? -17.295 -2.091 26.870 1.00 93.69 104 ALA A O 1
ATOM 844 N N . LEU A 1 105 ? -18.090 -0.297 27.959 1.00 95.56 105 LEU A N 1
ATOM 845 C CA . LEU A 1 105 ? -18.925 -1.081 28.866 1.00 95.56 105 LEU A CA 1
ATOM 846 C C . LEU A 1 105 ? -20.127 -1.710 28.136 1.00 95.56 105 LEU A C 1
ATOM 848 O O . LEU A 1 105 ? -20.672 -1.107 27.202 1.00 95.56 105 LEU A O 1
ATOM 852 N N . PRO A 1 106 ? -20.608 -2.874 28.613 1.00 96.31 106 PRO A N 1
ATOM 853 C CA . PRO A 1 106 ? -21.855 -3.470 28.151 1.00 96.31 106 PRO A CA 1
ATOM 854 C C . PRO A 1 106 ? -23.041 -2.508 28.258 1.00 96.31 106 PRO A C 1
ATOM 856 O O . PRO A 1 106 ? -23.091 -1.647 29.142 1.00 96.31 106 PRO A O 1
ATOM 859 N N . VAL A 1 107 ? -24.036 -2.683 27.384 1.00 95.31 107 VAL A N 1
ATOM 860 C CA . VAL A 1 107 ? -25.175 -1.756 27.239 1.00 95.31 107 VAL A CA 1
ATOM 861 C C . VAL A 1 107 ? -25.893 -1.493 28.568 1.00 95.31 107 VAL A C 1
ATOM 863 O O . VAL A 1 107 ? -26.204 -0.338 28.861 1.00 95.31 107 VAL A O 1
ATOM 866 N N . TYR A 1 108 ? -26.084 -2.528 29.391 1.00 95.06 108 TYR A N 1
ATOM 867 C CA . TYR A 1 108 ? -26.783 -2.434 30.676 1.00 95.06 108 TYR A CA 1
ATOM 868 C C . TYR A 1 108 ? -26.054 -1.567 31.719 1.00 95.06 108 TYR A C 1
ATOM 870 O O . TYR A 1 108 ? -26.709 -0.953 32.554 1.00 95.06 108 TYR A O 1
ATOM 878 N N . LEU A 1 109 ? -24.722 -1.443 31.650 1.00 94.06 109 LEU A N 1
ATOM 879 C CA . LEU A 1 109 ? -23.947 -0.521 32.498 1.00 94.06 109 LEU A CA 1
ATOM 880 C C . LEU A 1 109 ? -23.779 0.848 31.837 1.00 94.06 109 LEU A C 1
ATOM 882 O O . LEU A 1 109 ? -23.875 1.888 32.486 1.00 94.06 109 LEU A O 1
ATOM 886 N N . ARG A 1 110 ? -23.553 0.862 30.523 1.00 95.56 110 ARG A N 1
ATOM 887 C CA . ARG A 1 110 ? -23.284 2.078 29.755 1.00 95.56 110 ARG A CA 1
ATOM 888 C C . ARG A 1 110 ? -24.476 3.033 29.727 1.00 95.56 110 ARG A C 1
ATOM 890 O O . ARG A 1 110 ? -24.301 4.237 29.917 1.00 95.56 110 ARG A O 1
ATOM 897 N N . ALA A 1 111 ? -25.677 2.518 29.461 1.00 93.06 111 ALA A N 1
ATOM 898 C CA . ALA A 1 111 ? -26.883 3.326 29.289 1.00 93.06 111 ALA A CA 1
ATOM 899 C C . ALA A 1 111 ? -27.239 4.162 30.539 1.00 93.06 111 ALA A C 1
ATOM 901 O O . ALA A 1 111 ? -27.317 5.389 30.403 1.00 93.06 111 ALA A O 1
ATOM 902 N N . PRO A 1 112 ? -27.374 3.587 31.753 1.00 95.00 112 PRO A N 1
ATOM 903 C CA . PRO A 1 112 ? -27.706 4.371 32.945 1.00 95.00 112 PRO A CA 1
ATOM 904 C C . PRO A 1 112 ? -26.612 5.383 33.312 1.00 95.00 112 PRO A C 1
ATOM 906 O O . PRO A 1 112 ? -26.921 6.527 33.650 1.00 95.00 112 PRO A O 1
ATOM 909 N N . LEU A 1 113 ? -25.334 5.010 33.182 1.00 92.56 113 LEU A N 1
ATOM 910 C CA . LEU A 1 113 ? -24.209 5.901 33.481 1.00 92.56 113 LEU A CA 1
ATOM 911 C C . LEU A 1 113 ? -24.136 7.089 32.510 1.00 92.56 113 LEU A C 1
ATOM 913 O O . LEU A 1 113 ? -23.988 8.229 32.945 1.00 92.56 113 LEU A O 1
ATOM 917 N N . SER A 1 114 ? -24.314 6.853 31.206 1.00 90.25 114 SER A N 1
ATOM 918 C CA . SER A 1 114 ? -24.341 7.930 30.205 1.00 90.25 114 SER A CA 1
ATOM 919 C C . SER A 1 114 ? -25.490 8.915 30.438 1.00 90.25 114 SER A C 1
ATOM 921 O O . SER A 1 114 ? -25.288 10.128 30.377 1.00 90.25 114 SER A O 1
ATOM 923 N N . ARG A 1 115 ? -26.678 8.408 30.795 1.00 90.69 115 ARG A N 1
ATOM 924 C CA . ARG A 1 115 ? -27.843 9.235 31.122 1.00 90.69 115 ARG A CA 1
ATOM 925 C C . ARG A 1 115 ? -27.585 10.096 32.358 1.00 90.69 115 ARG A C 1
ATOM 927 O O . ARG A 1 115 ? -27.873 11.291 32.337 1.00 90.69 115 ARG A O 1
ATOM 934 N N . ARG A 1 116 ? -26.974 9.531 33.402 1.00 89.00 116 ARG A N 1
ATOM 935 C CA . ARG A 1 116 ? -26.614 10.276 34.618 1.00 89.00 116 ARG A CA 1
ATOM 936 C C . ARG A 1 116 ? -25.590 11.379 34.344 1.00 89.00 116 ARG A C 1
ATOM 938 O O . ARG A 1 116 ? -25.765 12.490 34.831 1.00 89.00 116 ARG A O 1
ATOM 945 N N . LEU A 1 117 ? -24.583 11.111 33.513 1.00 86.56 117 LEU A N 1
ATOM 946 C CA . LEU A 1 117 ? -23.607 12.123 33.089 1.00 86.56 117 LEU A CA 1
ATOM 947 C C . LEU A 1 117 ? -24.259 13.257 32.284 1.00 86.56 117 LEU A C 1
ATOM 949 O O . LEU A 1 117 ? -23.987 14.423 32.549 1.00 86.56 117 LEU A O 1
ATOM 953 N N . SER A 1 118 ? -25.174 12.936 31.362 1.00 84.62 118 SER A N 1
ATOM 954 C CA . SER A 1 118 ? -25.892 13.958 30.582 1.00 84.62 118 SER A CA 1
ATOM 955 C C . SER A 1 118 ? -26.745 14.889 31.453 1.00 84.62 118 SER A C 1
ATOM 957 O O . SER A 1 118 ? -26.858 16.079 31.171 1.00 84.62 118 SER A O 1
ATOM 959 N N . PHE A 1 119 ? -27.308 14.363 32.545 1.00 86.62 119 PHE A N 1
ATOM 960 C CA . PHE A 1 119 ? -28.077 15.151 33.503 1.00 86.62 119 PHE A CA 1
ATOM 961 C C . PHE A 1 119 ? -27.191 16.095 34.324 1.00 86.62 119 PHE A C 1
ATOM 963 O O . PHE A 1 119 ? -27.578 17.234 34.562 1.00 86.62 119 PHE A O 1
ATOM 970 N N . LEU A 1 120 ? -26.002 15.639 34.730 1.00 83.12 120 LEU A N 1
ATOM 971 C CA . LEU A 1 120 ? -25.036 16.475 35.448 1.00 83.12 120 LEU A CA 1
ATOM 972 C C . LEU A 1 120 ? -24.528 17.630 34.578 1.00 83.12 120 LEU A C 1
ATOM 974 O O . LEU A 1 120 ? -24.398 18.740 35.077 1.00 83.12 120 LEU A O 1
ATOM 978 N N . HIS A 1 121 ? -24.323 17.394 33.280 1.00 74.50 121 HIS A N 1
ATOM 979 C CA . HIS A 1 121 ? -23.886 18.439 32.353 1.00 74.50 121 HIS A CA 1
ATOM 980 C C . HIS A 1 121 ? -24.946 19.531 32.126 1.00 74.50 121 HIS A C 1
ATOM 982 O O . HIS A 1 121 ? -24.593 20.685 31.951 1.00 74.50 121 HIS A O 1
ATOM 988 N N . LYS A 1 122 ? -26.244 19.195 32.187 1.00 77.00 122 LYS A N 1
ATOM 989 C CA . LYS A 1 122 ? -27.348 20.171 32.075 1.00 77.00 122 LYS A CA 1
ATOM 990 C C . LYS A 1 122 ? -27.527 21.085 33.295 1.00 77.00 122 LYS A C 1
ATOM 992 O O . LYS A 1 122 ? -28.326 22.010 33.221 1.00 77.00 122 LYS A O 1
ATOM 997 N N . LYS A 1 123 ? -26.901 20.764 34.431 1.00 64.69 123 LYS A N 1
ATOM 998 C CA . LYS A 1 123 ? -27.048 21.509 35.693 1.00 64.69 123 LYS A CA 1
ATOM 999 C C . LYS A 1 123 ? -25.934 22.534 35.944 1.00 64.69 123 LYS A C 1
ATOM 1001 O O . LYS A 1 123 ? -26.034 23.252 36.935 1.00 64.69 123 LYS A O 1
ATOM 1006 N N . GLN A 1 124 ? -24.895 22.553 35.111 1.00 55.03 124 GLN A N 1
ATOM 1007 C CA . GLN A 1 124 ? -23.874 23.607 35.071 1.00 55.03 124 GLN A CA 1
ATOM 1008 C C . GLN A 1 124 ? -24.332 24.722 34.137 1.00 55.03 124 GLN A C 1
ATOM 1010 O O . GLN A 1 124 ? -24.010 25.885 34.452 1.00 55.03 124 GLN A O 1
#